Protein AF-A0A510IFR7-F1 (afdb_monomer_lite)

Secondary structure (DSSP, 8-state):
-HHHHHHHT--HHHHHHHHS--SHHHHHHHTTSPPHHHHHHHHHHHS-HHHHHHHHHHHHHTHHHHHHHHSS-HHHHHHHHH---HHHHHHHHHHHHHHHHHHHHHHHHHTT-HHHHHHHHHHHHHTGGGS--SSPPP-

Radius of gyration: 17.56 Å; chains: 1; bounding box: 44×35×41 Å

Organism: NCBI:txid190895

Structure (mmCIF, N/CA/C/O backbone):
data_AF-A0A510IFR7-F1
#
_entry.id   AF-A0A510IFR7-F1
#
loop_
_atom_site.group_PDB
_atom_site.id
_atom_site.type_symbol
_atom_site.label_atom_id
_atom_site.label_alt_id
_atom_site.label_comp_id
_atom_site.label_asym_id
_atom_site.label_entity_id
_atom_site.label_seq_id
_atom_site.pdbx_PDB_ins_code
_atom_site.Cartn_x
_atom_site.Cartn_y
_atom_site.Cartn_z
_atom_site.occupancy
_atom_site.B_iso_or_equiv
_atom_site.auth_seq_id
_atom_site.auth_comp_id
_atom_site.auth_asym_id
_atom_site.auth_atom_id
_atom_site.pdbx_PDB_model_num
ATOM 1 N N . MET A 1 1 ? -0.207 3.152 4.536 1.00 84.00 1 MET A N 1
ATOM 2 C CA . MET A 1 1 ? 0.410 2.757 5.827 1.00 84.00 1 MET A CA 1
ATOM 3 C C . MET A 1 1 ? -0.314 3.306 7.046 1.00 84.00 1 MET A C 1
ATOM 5 O O . MET A 1 1 ? -1.014 2.535 7.683 1.00 84.00 1 MET A O 1
ATOM 9 N N . ARG A 1 2 ? -0.206 4.604 7.373 1.00 90.56 2 ARG A N 1
ATOM 10 C CA . ARG A 1 2 ? -0.827 5.153 8.596 1.00 90.56 2 ARG A CA 1
ATOM 11 C C . ARG A 1 2 ? -2.347 4.944 8.653 1.00 90.56 2 ARG A C 1
ATOM 13 O O . ARG A 1 2 ? -2.843 4.567 9.700 1.00 90.56 2 ARG A O 1
ATOM 20 N N . GLY A 1 3 ? -3.056 5.092 7.530 1.00 92.38 3 GLY A N 1
ATOM 21 C CA . GLY A 1 3 ? -4.495 4.800 7.452 1.00 92.38 3 GLY A CA 1
ATOM 22 C C . GLY A 1 3 ? -4.854 3.347 7.794 1.00 92.38 3 GLY A C 1
ATOM 23 O O . GLY A 1 3 ? -5.744 3.121 8.602 1.00 92.38 3 GLY A O 1
ATOM 24 N N . MET A 1 4 ? -4.103 2.368 7.275 1.00 92.94 4 MET A N 1
ATOM 25 C CA . MET A 1 4 ? -4.287 0.954 7.643 1.00 92.94 4 MET A CA 1
ATOM 26 C C . MET A 1 4 ? -4.055 0.713 9.132 1.00 92.94 4 MET A C 1
ATOM 28 O O . MET A 1 4 ? -4.812 -0.009 9.770 1.00 92.94 4 MET A O 1
ATOM 32 N N . TRP A 1 5 ? -3.012 1.330 9.692 1.00 95.50 5 TRP A N 1
ATOM 33 C CA . TRP A 1 5 ? -2.734 1.246 11.122 1.00 95.50 5 TRP A CA 1
ATOM 34 C C . TRP A 1 5 ? -3.866 1.851 11.956 1.00 95.50 5 TRP A C 1
ATOM 36 O O . TRP A 1 5 ? -4.294 1.220 12.916 1.00 95.50 5 TRP A O 1
ATOM 46 N N . VAL A 1 6 ? -4.398 3.011 11.558 1.00 95.25 6 VAL A N 1
ATOM 47 C CA . VAL A 1 6 ? -5.577 3.619 12.194 1.00 95.25 6 VAL A CA 1
ATOM 48 C C . VAL A 1 6 ? -6.777 2.675 12.153 1.00 95.25 6 VAL A C 1
ATOM 50 O O . VAL A 1 6 ? -7.425 2.494 13.174 1.00 95.25 6 VAL A O 1
ATOM 53 N N . LEU A 1 7 ? -7.037 2.041 11.007 1.00 94.94 7 LEU A N 1
ATOM 54 C CA . LEU A 1 7 ? -8.189 1.160 10.828 1.00 94.94 7 LEU A CA 1
ATOM 55 C C . LEU A 1 7 ? -8.111 -0.122 11.674 1.00 94.94 7 LEU A C 1
ATOM 57 O O . LEU A 1 7 ? -9.114 -0.537 12.242 1.00 94.94 7 LEU A O 1
ATOM 61 N N . TYR A 1 8 ? -6.943 -0.767 11.731 1.00 95.06 8 TYR A N 1
ATOM 62 C CA . TYR A 1 8 ? -6.831 -2.122 12.285 1.00 95.06 8 TYR A CA 1
ATOM 63 C C . TYR A 1 8 ? -6.125 -2.217 13.637 1.00 95.06 8 TYR A C 1
ATOM 65 O O . TYR A 1 8 ? -6.264 -3.229 14.320 1.00 95.06 8 TYR A O 1
ATOM 73 N N . ALA A 1 9 ? -5.304 -1.235 14.016 1.00 96.19 9 ALA A N 1
ATOM 74 C CA . ALA A 1 9 ? -4.332 -1.440 15.089 1.00 96.19 9 ALA A CA 1
ATOM 75 C C . ALA A 1 9 ? -4.200 -0.304 16.108 1.00 96.19 9 ALA A C 1
ATOM 77 O O . ALA A 1 9 ? -3.845 -0.594 17.261 1.00 96.19 9 ALA A O 1
ATOM 78 N N . ALA A 1 10 ? -4.463 0.940 15.704 1.00 95.94 10 ALA A N 1
ATOM 79 C CA . ALA A 1 10 ? -4.338 2.116 16.552 1.00 95.94 10 ALA A CA 1
ATOM 80 C C . ALA A 1 10 ? -5.288 2.048 17.753 1.00 95.94 10 ALA A C 1
ATOM 82 O O . ALA A 1 10 ? -6.389 1.514 17.670 1.00 95.94 10 ALA A O 1
ATOM 83 N N . SER A 1 11 ? -4.845 2.596 18.884 1.00 94.38 11 SER A N 1
ATOM 84 C CA . SER A 1 11 ? -5.719 2.830 20.033 1.00 94.38 11 SER A CA 1
ATOM 85 C C . SER A 1 11 ? -6.492 4.135 19.868 1.00 94.38 11 SER A C 1
ATOM 87 O O . SER A 1 11 ? -6.018 5.054 19.198 1.00 94.38 11 SER A O 1
ATOM 89 N N . ASP A 1 12 ? -7.613 4.273 20.572 1.00 93.25 12 ASP A N 1
ATOM 90 C CA . ASP A 1 12 ? -8.400 5.514 20.583 1.00 93.25 12 ASP A CA 1
ATOM 91 C C . ASP A 1 12 ? -7.568 6.727 21.020 1.00 93.25 12 ASP A C 1
ATOM 93 O O . ASP A 1 12 ? -7.711 7.818 20.477 1.00 93.25 12 ASP A O 1
ATOM 97 N N . ILE A 1 13 ? -6.618 6.530 21.943 1.00 91.81 13 ILE A N 1
ATOM 98 C CA . ILE A 1 13 ? -5.661 7.566 22.370 1.00 91.81 13 ILE A CA 1
ATOM 99 C C . ILE A 1 13 ? -4.737 7.981 21.215 1.00 91.81 13 ILE A C 1
ATOM 101 O O . ILE A 1 13 ? -4.366 9.145 21.084 1.00 91.81 13 ILE A O 1
ATOM 105 N N . ALA A 1 14 ? -4.310 7.032 20.385 1.00 92.94 14 ALA A N 1
ATOM 106 C CA . ALA A 1 14 ? -3.504 7.326 19.207 1.00 92.94 14 ALA A CA 1
ATOM 107 C C . ALA A 1 14 ? -4.322 8.061 18.134 1.00 92.94 14 ALA A C 1
ATOM 109 O O . ALA A 1 14 ? -3.816 9.002 17.523 1.00 92.94 14 ALA A O 1
ATOM 110 N N . VAL A 1 15 ? -5.578 7.657 17.931 1.00 93.06 15 VAL A N 1
ATOM 111 C CA . VAL A 1 15 ? -6.498 8.312 16.995 1.00 93.06 15 VAL A CA 1
ATOM 112 C C . VAL A 1 15 ? -6.806 9.738 17.450 1.00 93.06 15 VAL A C 1
ATOM 114 O O . VAL A 1 15 ? -6.669 10.658 16.651 1.00 93.06 15 VAL A O 1
ATOM 117 N N . SER A 1 16 ? -7.100 9.957 18.736 1.00 91.19 16 SER A N 1
ATOM 118 C CA . SER A 1 16 ? -7.409 11.292 19.266 1.00 91.19 16 SER A CA 1
ATOM 119 C C . SER A 1 16 ? -6.252 12.280 19.107 1.00 91.19 16 SER A C 1
ATOM 121 O O . SER A 1 16 ? -6.471 13.457 18.835 1.00 91.19 16 SER A O 1
ATOM 123 N N . LYS A 1 17 ? -5.002 11.806 19.197 1.00 89.94 17 LYS A N 1
ATOM 124 C CA . L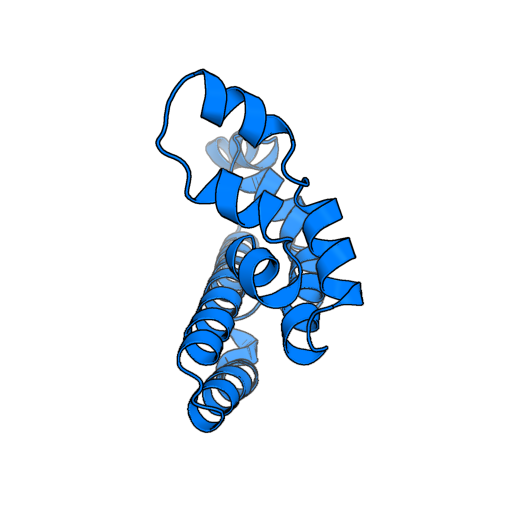YS A 1 17 ? -3.812 12.618 18.894 1.00 89.94 17 LYS A CA 1
ATOM 125 C C . LYS A 1 17 ? -3.728 13.023 17.422 1.00 89.94 17 LYS A C 1
ATOM 127 O O . LYS A 1 17 ? -3.231 14.106 17.136 1.00 89.94 17 LYS A O 1
ATOM 132 N N . LEU A 1 18 ? -4.171 12.164 16.502 1.00 89.19 18 LEU A N 1
ATOM 133 C CA . LEU A 1 18 ? -4.169 12.442 15.061 1.00 89.19 18 LEU A CA 1
ATOM 134 C C . LEU A 1 18 ? -5.295 13.390 14.637 1.00 89.19 18 LEU A C 1
ATOM 136 O O . LEU A 1 18 ? -5.145 14.077 13.631 1.00 89.19 18 LEU A O 1
ATOM 140 N N . THR A 1 19 ? -6.401 13.416 15.379 1.00 89.75 19 THR A N 1
ATOM 141 C CA . THR A 1 19 ? -7.571 14.260 15.091 1.00 89.75 19 THR A CA 1
ATOM 142 C C . THR A 1 19 ? -7.598 15.557 15.900 1.00 89.75 19 THR A C 1
ATOM 144 O O . THR A 1 19 ? -8.524 16.347 15.743 1.00 89.75 19 THR A O 1
ATOM 147 N N . ALA A 1 20 ? -6.629 15.774 16.793 1.00 89.38 20 ALA A N 1
ATOM 148 C CA . ALA A 1 20 ? -6.533 16.991 17.589 1.00 89.38 20 ALA A CA 1
ATOM 149 C C . ALA A 1 20 ? -6.204 18.213 16.716 1.00 89.38 20 ALA A C 1
ATOM 151 O O . ALA A 1 20 ? -5.461 18.109 15.739 1.00 89.38 20 ALA A O 1
ATOM 152 N N . GLU A 1 21 ? -6.697 19.387 17.115 1.00 90.44 21 GLU A N 1
ATOM 153 C CA . GLU A 1 21 ? -6.333 20.650 16.472 1.00 90.44 21 GLU A CA 1
ATOM 154 C C . GLU A 1 21 ? -4.820 20.884 16.508 1.00 90.44 21 GLU A C 1
ATOM 156 O O . GLU A 1 21 ? -4.138 20.565 17.490 1.00 90.44 21 GLU A O 1
ATOM 161 N N . LEU A 1 22 ? -4.284 21.453 15.428 1.00 88.44 22 LEU A N 1
ATOM 162 C CA . LEU A 1 22 ? -2.854 21.689 15.290 1.00 88.44 22 LEU A CA 1
ATOM 163 C C . LEU A 1 22 ? -2.424 22.885 16.151 1.00 88.44 22 LEU A C 1
ATOM 165 O O . LEU A 1 22 ? -2.733 24.032 15.846 1.00 88.44 22 LEU A O 1
ATOM 169 N N . ASN A 1 23 ? -1.673 22.611 17.214 1.00 88.69 23 ASN A N 1
ATOM 170 C CA . ASN A 1 23 ? -1.051 23.601 18.084 1.00 88.69 23 ASN A CA 1
ATOM 171 C C . ASN A 1 23 ? 0.260 23.040 18.662 1.00 88.69 23 ASN A C 1
ATOM 173 O O . ASN A 1 23 ? 0.569 21.855 18.516 1.00 88.69 23 ASN A O 1
ATOM 177 N N . THR A 1 24 ? 1.050 23.881 19.329 1.00 87.56 24 THR A N 1
ATOM 178 C CA . THR A 1 24 ? 2.369 23.494 19.859 1.00 87.56 24 THR A CA 1
ATOM 179 C C . THR A 1 24 ? 2.296 22.296 20.811 1.00 87.56 24 THR A C 1
ATOM 181 O O . THR A 1 24 ? 3.191 21.448 20.829 1.00 87.56 24 THR A O 1
ATOM 184 N N . GLU A 1 25 ? 1.231 22.197 21.608 1.00 84.88 25 GLU A N 1
ATOM 185 C CA . GLU A 1 25 ? 1.041 21.097 22.550 1.00 84.88 25 GLU A CA 1
ATOM 186 C C . GLU A 1 25 ? 0.667 19.795 21.827 1.00 84.88 25 GLU A C 1
ATOM 188 O O . GLU A 1 25 ? 1.251 18.743 22.098 1.00 84.88 25 GLU A O 1
ATOM 193 N N . SER A 1 26 ? -0.259 19.848 20.864 1.00 84.38 26 SER A N 1
ATOM 194 C CA . SER A 1 26 ? -0.667 18.678 20.083 1.00 84.38 26 SER A CA 1
ATOM 195 C C . SER A 1 26 ? 0.466 18.157 19.200 1.00 84.38 26 SER A C 1
ATOM 197 O O . SER A 1 26 ? 0.662 16.943 19.146 1.00 84.38 26 SER A O 1
ATOM 199 N N . GLN A 1 27 ? 1.300 19.036 18.631 1.00 80.50 27 GLN A N 1
ATOM 200 C CA . GLN A 1 27 ? 2.526 18.649 17.925 1.00 80.50 27 GLN A CA 1
ATOM 201 C C . GLN A 1 27 ? 3.502 17.895 18.838 1.00 80.50 27 GLN A C 1
ATOM 203 O O . GLN A 1 27 ? 3.992 16.827 18.471 1.00 80.50 27 GLN A O 1
ATOM 208 N N . ARG A 1 28 ? 3.745 18.393 20.060 1.00 81.50 28 ARG A N 1
ATOM 209 C CA . ARG A 1 28 ? 4.600 17.695 21.038 1.00 81.50 28 ARG A CA 1
ATOM 210 C C . ARG A 1 28 ? 4.035 16.327 21.414 1.00 81.50 28 ARG A C 1
ATOM 212 O O . ARG A 1 28 ? 4.787 15.362 21.500 1.00 81.50 28 ARG A O 1
ATOM 219 N N . ARG A 1 29 ? 2.716 16.215 21.604 1.00 76.38 29 ARG A N 1
ATOM 220 C CA . ARG A 1 29 ? 2.052 14.934 21.914 1.00 76.38 29 ARG A CA 1
ATOM 221 C C . ARG A 1 29 ? 2.064 13.956 20.735 1.00 76.38 29 ARG A C 1
ATOM 223 O O . ARG A 1 29 ? 2.102 12.744 20.968 1.00 76.38 29 ARG A O 1
ATOM 230 N N . ALA A 1 30 ? 2.052 14.456 19.498 1.00 73.94 30 ALA A N 1
ATOM 231 C CA . ALA A 1 30 ? 2.121 13.655 18.277 1.00 73.94 30 ALA A CA 1
ATOM 232 C C . ALA A 1 30 ? 3.494 12.992 18.063 1.00 73.94 30 ALA A C 1
ATOM 234 O O . ALA A 1 30 ? 3.552 11.935 17.435 1.00 73.94 30 ALA A O 1
ATOM 235 N N . ASN A 1 31 ? 4.574 13.526 18.652 1.00 74.50 31 ASN A N 1
ATOM 236 C CA . ASN A 1 31 ? 5.899 12.884 18.631 1.00 74.50 31 ASN A CA 1
ATOM 237 C C . ASN A 1 31 ? 5.921 11.500 19.306 1.00 74.50 31 ASN A C 1
ATOM 239 O O . ASN A 1 31 ? 6.839 10.724 19.072 1.00 74.50 31 ASN A O 1
ATOM 243 N N . ASN A 1 32 ? 4.897 11.171 20.100 1.00 80.00 32 ASN A N 1
ATOM 244 C CA . ASN A 1 32 ? 4.753 9.875 20.767 1.00 80.00 32 ASN A CA 1
ATOM 245 C C . ASN A 1 32 ? 3.940 8.855 19.947 1.00 80.00 32 ASN A C 1
ATOM 247 O O . ASN A 1 32 ? 3.473 7.859 20.500 1.00 80.00 32 ASN A O 1
ATOM 251 N N . LEU A 1 33 ? 3.665 9.126 18.668 1.00 87.19 33 LEU A N 1
ATOM 252 C CA . LEU A 1 33 ? 3.045 8.147 17.775 1.00 87.19 33 LEU A CA 1
ATOM 253 C C . LEU A 1 33 ? 4.084 7.115 17.310 1.00 87.19 33 LEU A C 1
ATOM 255 O O . LEU A 1 33 ? 5.248 7.472 17.119 1.00 87.19 33 LEU A O 1
ATOM 259 N N . PRO A 1 34 ? 3.676 5.852 17.090 1.00 90.19 34 PRO A N 1
ATOM 260 C CA . PRO A 1 34 ? 4.610 4.801 16.719 1.00 90.19 34 PRO A CA 1
ATOM 261 C C . PRO A 1 34 ? 5.296 5.112 15.391 1.00 90.19 34 PRO A C 1
ATOM 263 O O . PRO A 1 34 ? 4.687 5.635 14.451 1.00 90.19 34 PRO A O 1
ATOM 266 N N . MET A 1 35 ? 6.571 4.746 15.291 1.00 90.25 35 MET A N 1
ATOM 267 C CA . MET A 1 35 ? 7.284 4.790 14.018 1.00 90.25 35 MET A CA 1
ATOM 268 C C . MET A 1 35 ? 6.727 3.738 13.056 1.00 90.25 35 MET A C 1
ATOM 270 O O . MET A 1 35 ? 6.062 2.784 13.455 1.00 90.25 35 MET A O 1
ATOM 274 N N . LEU A 1 36 ? 7.031 3.873 11.765 1.00 86.38 36 LEU A N 1
ATOM 275 C CA . LEU A 1 36 ? 6.520 2.958 10.745 1.00 86.38 36 LEU A CA 1
ATOM 276 C C . LEU A 1 36 ? 6.818 1.478 11.045 1.00 86.38 36 LEU A C 1
ATOM 278 O O . LEU A 1 36 ? 5.949 0.632 10.853 1.00 86.38 36 LEU A O 1
ATOM 282 N N . SER A 1 37 ? 8.032 1.157 11.500 1.00 88.69 37 SER A N 1
ATOM 283 C CA . SER A 1 37 ? 8.421 -0.212 11.862 1.00 88.69 37 SER A CA 1
ATOM 284 C C . SER A 1 37 ? 7.518 -0.792 12.951 1.00 88.69 37 SER A C 1
ATOM 286 O O . SER A 1 37 ? 7.098 -1.946 12.861 1.00 88.69 37 SER A O 1
ATOM 288 N N . GLU A 1 38 ? 7.173 0.027 13.940 1.00 93.19 38 GLU A N 1
ATOM 289 C CA . GLU A 1 38 ? 6.266 -0.334 15.017 1.00 93.19 38 GLU A CA 1
ATOM 290 C C . GLU A 1 38 ? 4.817 -0.440 14.524 1.00 93.19 38 GLU A C 1
ATOM 292 O O . GLU A 1 38 ? 4.145 -1.419 14.838 1.00 93.19 38 GLU A O 1
ATOM 297 N N . MET A 1 39 ? 4.352 0.484 13.673 1.00 94.50 39 MET A N 1
ATOM 298 C CA . MET A 1 39 ? 3.031 0.386 13.035 1.00 94.50 39 MET A CA 1
ATOM 299 C C . MET A 1 39 ? 2.872 -0.935 12.267 1.00 94.50 39 MET A C 1
ATOM 301 O O . MET A 1 39 ? 1.832 -1.580 12.372 1.00 94.50 39 MET A O 1
ATOM 305 N N . ILE A 1 40 ? 3.904 -1.367 11.531 1.00 93.12 40 ILE A N 1
ATOM 306 C CA . ILE A 1 40 ? 3.905 -2.653 10.814 1.00 93.12 40 ILE A CA 1
ATOM 307 C C . ILE A 1 40 ? 3.834 -3.827 11.797 1.00 93.12 40 ILE A C 1
ATOM 309 O O . ILE A 1 40 ? 3.028 -4.728 11.594 1.00 93.12 40 ILE A O 1
ATOM 313 N N . SER A 1 41 ? 4.611 -3.798 12.883 1.00 94.88 41 SER A N 1
ATOM 314 C CA . SER A 1 41 ? 4.566 -4.835 13.928 1.00 94.88 41 SER A CA 1
ATOM 315 C C . SER A 1 41 ? 3.184 -4.943 14.584 1.00 94.88 41 SER A C 1
ATOM 317 O O . SER A 1 41 ? 2.681 -6.040 14.822 1.00 94.88 41 SER A O 1
ATOM 319 N N . GLN A 1 42 ? 2.529 -3.810 14.846 1.00 96.00 42 GLN A N 1
ATOM 320 C CA . GLN A 1 42 ? 1.171 -3.793 15.391 1.00 96.00 42 GLN A CA 1
ATOM 321 C C . GLN A 1 42 ? 0.142 -4.323 14.380 1.00 96.00 42 GLN A C 1
ATOM 323 O O . GLN A 1 42 ? -0.749 -5.079 14.763 1.00 96.00 42 GLN A O 1
ATOM 328 N N . LEU A 1 43 ? 0.287 -3.980 13.095 1.00 95.31 43 LEU A N 1
ATOM 329 C CA . LEU A 1 43 ? -0.566 -4.493 12.021 1.00 95.31 43 LEU A CA 1
ATOM 330 C C . LEU A 1 43 ? -0.433 -6.007 11.848 1.00 95.31 43 LEU A C 1
ATOM 332 O O . LEU A 1 43 ? -1.450 -6.678 11.758 1.00 95.31 43 LEU A O 1
ATOM 336 N N . GLN A 1 44 ? 0.780 -6.563 11.891 1.00 95.06 44 GLN A N 1
ATOM 337 C CA . GLN A 1 44 ? 0.995 -8.016 11.825 1.00 95.06 44 GLN A CA 1
ATOM 338 C C . GLN A 1 44 ? 0.240 -8.795 12.911 1.00 95.06 44 GLN A C 1
ATOM 340 O O . GLN A 1 44 ? -0.063 -9.966 12.721 1.00 95.06 44 GLN A O 1
ATOM 345 N N . LYS A 1 45 ? -0.064 -8.158 14.048 1.00 95.44 45 LYS A N 1
ATOM 346 C CA . LYS A 1 45 ? -0.771 -8.787 15.173 1.00 95.44 45 LYS A CA 1
ATOM 347 C C . LYS A 1 45 ? -2.291 -8.632 15.115 1.00 95.44 45 LYS A C 1
ATOM 349 O O . LYS A 1 45 ? -2.982 -9.371 15.807 1.00 95.44 45 LYS A O 1
ATOM 354 N N . LYS A 1 46 ? -2.806 -7.633 14.391 1.00 95.94 46 LYS A N 1
ATOM 355 C CA . LYS A 1 46 ? -4.216 -7.204 14.487 1.00 95.94 46 LYS A CA 1
ATOM 356 C C . LYS A 1 46 ? -4.948 -7.118 13.149 1.00 95.94 46 LYS A C 1
ATOM 358 O O . LYS A 1 46 ? -6.170 -7.216 13.128 1.00 95.94 46 LYS A O 1
ATOM 363 N N . ALA A 1 47 ? -4.235 -6.893 12.049 1.00 94.12 47 ALA A N 1
ATOM 364 C CA . ALA A 1 47 ? -4.837 -6.764 10.731 1.00 94.12 47 ALA A CA 1
ATOM 365 C C . ALA A 1 47 ? -5.082 -8.144 10.095 1.00 94.12 47 ALA A C 1
ATOM 367 O O . ALA A 1 47 ? -4.302 -9.071 10.324 1.00 94.12 47 ALA A O 1
ATOM 368 N N . PRO A 1 48 ? -6.120 -8.281 9.254 1.00 92.12 48 PRO A N 1
ATOM 369 C CA . PRO A 1 48 ? -6.308 -9.457 8.412 1.00 92.12 48 PRO A CA 1
ATOM 370 C C . PRO A 1 48 ? -5.085 -9.742 7.530 1.00 92.12 48 PRO A C 1
ATOM 372 O O . PRO A 1 48 ? -4.447 -8.812 7.028 1.00 92.12 48 PRO A O 1
ATOM 375 N N . GLN A 1 49 ? -4.795 -11.025 7.290 1.00 88.88 49 GLN A N 1
ATOM 376 C CA . GLN A 1 49 ? -3.596 -11.454 6.560 1.00 88.88 49 GLN A CA 1
ATOM 377 C C . GLN A 1 49 ? -3.502 -10.817 5.163 1.00 88.88 49 GLN A C 1
ATOM 379 O O . GLN A 1 49 ? -2.482 -10.244 4.789 1.00 88.88 49 GLN A O 1
ATOM 384 N N . ASN A 1 50 ? -4.620 -10.792 4.436 1.00 85.25 50 ASN A N 1
ATOM 385 C CA . ASN A 1 50 ? -4.711 -10.182 3.112 1.00 85.25 50 ASN A CA 1
ATOM 386 C C . ASN A 1 50 ? -4.420 -8.668 3.108 1.00 85.25 50 ASN A C 1
ATOM 388 O O . ASN A 1 50 ? -3.998 -8.135 2.083 1.00 85.25 50 ASN A O 1
ATOM 392 N N . ALA A 1 51 ? -4.633 -7.965 4.224 1.00 86.62 51 ALA A N 1
ATOM 393 C CA . ALA A 1 51 ? -4.330 -6.541 4.343 1.00 86.62 51 ALA A CA 1
ATOM 394 C C . ALA A 1 51 ? -2.846 -6.278 4.665 1.00 86.62 51 ALA A C 1
ATOM 396 O O . ALA A 1 51 ? -2.321 -5.230 4.285 1.00 86.62 51 ALA A O 1
ATOM 397 N N . ILE A 1 52 ? -2.169 -7.205 5.357 1.00 90.81 52 ILE A N 1
ATOM 398 C CA . ILE A 1 52 ? -0.770 -7.045 5.781 1.00 90.81 52 ILE A CA 1
ATOM 399 C C . ILE A 1 52 ? 0.237 -7.652 4.797 1.00 90.81 52 ILE A C 1
ATOM 401 O O . ILE A 1 52 ? 1.310 -7.076 4.633 1.00 90.81 52 ILE A O 1
ATOM 405 N N . ASP A 1 53 ? -0.098 -8.732 4.089 1.00 88.69 53 ASP A N 1
ATOM 406 C CA . ASP A 1 53 ? 0.819 -9.385 3.139 1.00 88.69 53 ASP A CA 1
ATOM 407 C C . ASP A 1 53 ? 1.378 -8.427 2.078 1.00 88.69 53 ASP A C 1
ATOM 409 O O . ASP A 1 53 ? 2.605 -8.340 1.957 1.00 88.69 53 ASP A O 1
ATOM 413 N N . PRO A 1 54 ? 0.551 -7.612 1.389 1.00 85.38 54 PRO A N 1
ATOM 414 C CA . PRO A 1 54 ? 1.060 -6.685 0.380 1.00 85.38 54 PRO A CA 1
ATOM 415 C C . PRO A 1 54 ? 2.012 -5.630 0.967 1.00 85.38 54 PRO A C 1
ATOM 417 O O . PRO A 1 54 ? 2.939 -5.165 0.307 1.00 85.38 54 PRO A O 1
ATOM 420 N N . ILE A 1 55 ? 1.804 -5.246 2.231 1.00 88.19 55 ILE A N 1
ATOM 421 C CA . ILE A 1 55 ? 2.662 -4.289 2.940 1.00 88.19 55 ILE A CA 1
ATOM 422 C C . ILE A 1 55 ? 4.018 -4.923 3.268 1.00 88.19 55 ILE A C 1
ATOM 424 O O . ILE A 1 55 ? 5.048 -4.253 3.162 1.00 88.19 55 ILE A O 1
ATOM 428 N N . LEU A 1 56 ? 4.029 -6.187 3.696 1.00 88.88 56 LEU A N 1
ATOM 429 C CA . LEU A 1 56 ? 5.260 -6.907 4.022 1.00 88.88 56 LEU A CA 1
ATOM 430 C C . LEU A 1 56 ? 6.091 -7.176 2.773 1.00 88.88 56 LEU A C 1
ATOM 432 O O . LEU A 1 56 ? 7.296 -6.934 2.792 1.00 88.88 56 LEU A O 1
ATOM 436 N N . GLU A 1 57 ? 5.445 -7.584 1.683 1.00 85.19 57 GLU A N 1
ATOM 437 C CA . GLU A 1 57 ? 6.100 -7.761 0.389 1.00 85.19 57 GLU A CA 1
ATOM 438 C C . GLU A 1 57 ? 6.719 -6.446 -0.104 1.00 85.19 57 GLU A C 1
ATOM 440 O O . GLU A 1 57 ? 7.904 -6.392 -0.442 1.00 85.19 57 GLU A O 1
ATOM 445 N N . PHE A 1 58 ? 5.962 -5.347 -0.044 1.00 83.56 58 PHE A N 1
ATOM 446 C CA . PHE A 1 58 ? 6.470 -4.027 -0.409 1.00 83.56 58 PHE A CA 1
ATOM 447 C C . PHE A 1 58 ? 7.666 -3.594 0.455 1.00 83.56 58 PHE A C 1
ATOM 449 O O . PHE A 1 58 ? 8.645 -3.028 -0.045 1.00 83.56 58 PHE A O 1
ATOM 456 N N . LYS A 1 59 ? 7.601 -3.859 1.767 1.00 84.31 59 LYS A N 1
ATOM 457 C CA . LYS A 1 59 ? 8.688 -3.548 2.700 1.00 84.31 59 LYS A CA 1
ATOM 458 C C . LYS A 1 59 ? 9.971 -4.292 2.328 1.00 84.31 59 LYS A C 1
ATOM 460 O O . LYS A 1 59 ? 11.042 -3.689 2.376 1.00 84.31 59 LYS A O 1
ATOM 465 N N . GLU A 1 60 ? 9.855 -5.569 1.982 1.00 84.31 60 GLU A N 1
ATOM 466 C CA . GLU A 1 60 ? 10.994 -6.427 1.660 1.00 84.31 60 GLU A CA 1
ATOM 467 C C . GLU A 1 60 ? 11.693 -5.980 0.371 1.00 84.31 60 GLU A C 1
ATOM 469 O O . GLU A 1 60 ? 12.909 -5.791 0.355 1.00 84.31 60 GLU A O 1
ATOM 474 N N . TYR A 1 61 ? 10.927 -5.737 -0.696 1.00 79.88 61 TYR A N 1
ATOM 475 C CA . TYR A 1 61 ? 11.507 -5.567 -2.031 1.00 79.88 61 TYR A CA 1
ATOM 476 C C . TYR A 1 61 ? 11.702 -4.115 -2.474 1.00 79.88 61 TYR A C 1
ATOM 478 O O . TYR A 1 61 ? 12.594 -3.831 -3.275 1.00 79.88 61 TYR A O 1
ATOM 486 N N . SER A 1 62 ? 10.905 -3.171 -1.968 1.00 74.88 62 SER A N 1
ATOM 487 C CA . SER A 1 62 ? 10.860 -1.809 -2.523 1.00 74.88 62 SER A CA 1
ATOM 488 C C . SER A 1 62 ? 11.278 -0.713 -1.543 1.00 74.88 62 SER A C 1
ATOM 490 O O . SER A 1 62 ? 11.682 0.366 -1.974 1.00 74.88 62 SER A O 1
ATOM 492 N N . TRP A 1 63 ? 11.247 -0.964 -0.232 1.00 75.50 63 TRP A N 1
ATOM 493 C CA . TRP A 1 63 ? 11.409 0.094 0.774 1.00 75.50 63 TRP A CA 1
ATOM 494 C C . TRP A 1 63 ? 12.793 0.750 0.799 1.00 75.50 63 TRP A C 1
ATOM 496 O O . TRP A 1 63 ? 12.913 1.980 0.738 1.00 75.50 63 TRP A O 1
ATOM 506 N N . LYS A 1 64 ? 13.847 -0.067 0.931 1.00 72.25 64 LYS A N 1
ATOM 507 C CA . LYS A 1 64 ? 15.223 0.437 1.049 1.00 72.25 64 LYS A CA 1
ATOM 508 C C . LYS A 1 64 ? 15.633 1.232 -0.192 1.00 72.25 64 LYS A C 1
ATOM 510 O O . LYS A 1 64 ? 16.064 2.371 -0.014 1.00 72.25 64 LYS A O 1
ATOM 515 N N . PRO A 1 65 ? 15.462 0.716 -1.424 1.00 70.06 65 PRO A N 1
ATOM 516 C CA . PRO A 1 65 ? 15.952 1.449 -2.578 1.00 70.06 65 PRO A CA 1
ATOM 517 C C . PRO A 1 65 ? 15.100 2.696 -2.874 1.00 70.06 65 PRO A C 1
ATOM 519 O O . PRO A 1 65 ? 15.670 3.728 -3.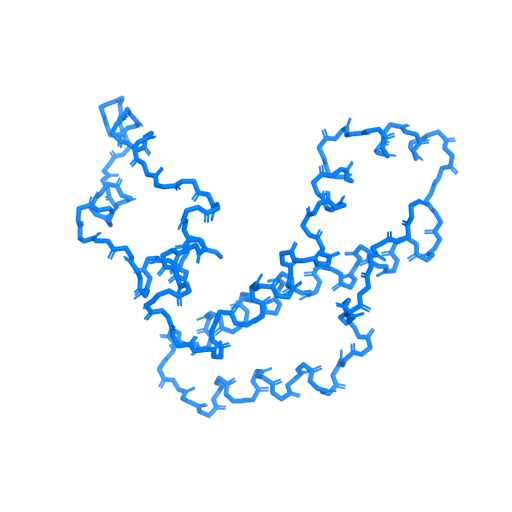210 1.00 70.06 65 PRO A O 1
ATOM 522 N N . LEU A 1 66 ? 13.778 2.692 -2.620 1.00 70.69 66 LEU A N 1
ATOM 523 C CA . LEU A 1 66 ? 12.943 3.900 -2.772 1.00 70.69 66 LEU A CA 1
ATOM 524 C C . LEU A 1 66 ? 13.442 5.057 -1.900 1.00 70.69 66 LEU A C 1
ATOM 526 O O . LEU A 1 66 ? 13.539 6.193 -2.363 1.00 70.69 66 LEU A O 1
ATOM 530 N N . SER A 1 67 ? 13.819 4.758 -0.656 1.00 68.12 67 SER A N 1
ATOM 531 C CA . SER A 1 67 ? 14.369 5.763 0.258 1.00 68.12 67 SER A CA 1
ATOM 532 C C . SER A 1 67 ? 15.700 6.335 -0.261 1.00 68.12 67 SER A C 1
ATOM 534 O O . SER A 1 67 ? 15.973 7.522 -0.087 1.00 68.12 67 SER A O 1
ATOM 536 N N . SER A 1 68 ? 16.511 5.520 -0.945 1.00 65.75 68 SER A N 1
ATOM 537 C CA . SER A 1 68 ? 17.789 5.926 -1.546 1.00 65.75 68 SER A CA 1
ATOM 538 C C . SER A 1 68 ? 17.653 6.704 -2.863 1.00 65.75 68 SER A C 1
ATOM 540 O O . SER A 1 68 ? 18.546 7.493 -3.181 1.00 65.75 68 SER A O 1
ATOM 542 N N . TYR A 1 69 ? 16.565 6.512 -3.616 1.00 66.75 69 TYR A N 1
ATOM 543 C CA . TYR A 1 69 ? 16.326 7.201 -4.892 1.00 66.75 69 TYR A CA 1
ATOM 544 C C . TYR A 1 69 ? 15.667 8.579 -4.739 1.00 66.75 69 TYR A C 1
ATOM 546 O O . TYR A 1 69 ? 15.897 9.446 -5.576 1.00 66.75 69 TYR A O 1
ATOM 554 N N . VAL A 1 70 ? 14.873 8.804 -3.684 1.00 60.75 70 VAL A N 1
ATOM 555 C CA . VAL A 1 70 ? 14.019 10.005 -3.566 1.00 60.75 70 VAL A CA 1
ATOM 556 C C . VAL A 1 70 ? 14.644 11.122 -2.714 1.00 60.75 70 VAL A C 1
ATOM 558 O O . VAL A 1 70 ? 14.419 12.297 -2.987 1.00 60.75 70 VAL A O 1
ATOM 561 N N . HIS A 1 71 ? 15.467 10.802 -1.709 1.00 60.53 71 HIS A N 1
ATOM 562 C CA . HIS A 1 71 ? 15.923 11.782 -0.704 1.00 60.53 71 HIS A CA 1
ATOM 563 C C . HIS A 1 71 ? 17.333 12.359 -0.921 1.00 60.53 71 HIS A C 1
ATOM 565 O O . HIS A 1 71 ? 18.058 12.596 0.039 1.00 60.53 71 HIS A O 1
ATOM 571 N N . GLY A 1 72 ? 17.756 12.589 -2.169 1.00 56.34 72 GLY A N 1
ATOM 572 C CA . GLY A 1 72 ? 19.111 13.109 -2.427 1.00 56.34 72 GLY A CA 1
ATOM 573 C C . GLY A 1 72 ? 20.217 12.136 -1.994 1.00 56.34 72 GLY A C 1
ATOM 574 O O . GLY A 1 72 ? 21.342 12.545 -1.718 1.00 56.34 72 GLY A O 1
ATOM 575 N N . GLY A 1 73 ? 19.890 10.843 -1.903 1.00 65.62 73 GLY A N 1
ATOM 576 C CA . GLY A 1 73 ? 20.845 9.792 -1.576 1.00 65.62 73 GLY A CA 1
ATOM 577 C C . GLY A 1 73 ? 21.904 9.613 -2.666 1.00 65.62 73 GLY A C 1
ATOM 578 O O . GLY A 1 73 ? 21.825 10.197 -3.748 1.00 65.62 73 GLY A O 1
ATOM 579 N N . LEU A 1 74 ? 22.885 8.747 -2.400 1.00 69.56 74 LEU A N 1
ATOM 580 C CA . LEU A 1 74 ? 24.016 8.484 -3.300 1.00 69.56 74 LEU A CA 1
ATOM 581 C C . LEU A 1 74 ? 23.582 8.211 -4.752 1.00 69.56 74 LEU A C 1
ATOM 583 O O . LEU A 1 74 ? 24.231 8.674 -5.687 1.00 69.56 74 LEU A O 1
ATOM 587 N N . HIS A 1 75 ? 22.463 7.505 -4.943 1.00 70.00 75 HIS A N 1
ATOM 588 C CA . HIS A 1 75 ? 21.906 7.245 -6.268 1.00 70.00 75 HIS A CA 1
ATOM 589 C C . HIS A 1 75 ? 21.356 8.512 -6.927 1.00 70.00 75 HIS A C 1
ATOM 591 O O . HIS A 1 75 ? 21.693 8.764 -8.076 1.00 70.00 75 HIS A O 1
ATOM 597 N N . ALA A 1 76 ? 20.576 9.337 -6.226 1.00 70.56 76 ALA A N 1
ATOM 598 C CA . ALA A 1 76 ? 20.055 10.585 -6.788 1.00 70.56 76 ALA A CA 1
ATOM 599 C C . ALA A 1 76 ? 21.190 11.519 -7.258 1.00 70.56 76 ALA A C 1
ATOM 601 O O . ALA A 1 76 ? 21.134 12.057 -8.363 1.00 70.56 76 ALA A O 1
ATOM 602 N N . VAL A 1 77 ? 22.265 11.635 -6.467 1.00 73.50 77 VAL A N 1
ATOM 603 C CA . VAL A 1 77 ? 23.442 12.456 -6.811 1.00 73.50 77 VAL A CA 1
ATOM 604 C C . VAL A 1 77 ? 24.224 11.868 -7.990 1.00 73.50 77 VAL A C 1
ATOM 606 O O . VAL A 1 77 ? 24.544 12.577 -8.941 1.00 73.50 77 VAL A O 1
ATOM 609 N N . ASN A 1 78 ? 24.509 10.563 -7.974 1.00 76.81 78 ASN A N 1
ATOM 610 C CA . ASN A 1 78 ? 25.250 9.892 -9.048 1.00 76.81 78 ASN A CA 1
ATOM 611 C C . ASN A 1 78 ? 24.481 9.930 -10.384 1.00 76.81 78 ASN A C 1
ATOM 613 O O . ASN A 1 78 ? 25.054 10.216 -11.438 1.00 76.81 78 ASN A O 1
ATOM 617 N N . ARG A 1 79 ? 23.164 9.704 -10.343 1.00 76.69 79 ARG A N 1
ATOM 618 C CA . ARG A 1 79 ? 22.307 9.663 -11.536 1.00 76.69 79 ARG A CA 1
ATOM 619 C C . ARG A 1 79 ? 22.085 11.038 -12.157 1.00 76.69 79 ARG A C 1
ATOM 621 O O . ARG A 1 79 ? 21.932 11.107 -13.372 1.00 76.69 79 ARG A O 1
ATOM 628 N N . HIS A 1 80 ? 22.165 12.122 -11.382 1.00 76.19 80 HIS A N 1
ATOM 629 C CA . HIS A 1 80 ? 22.132 13.478 -11.939 1.00 76.19 80 HIS A CA 1
ATOM 630 C C . HIS A 1 80 ? 23.234 13.702 -12.991 1.00 76.19 80 HIS A C 1
ATOM 632 O O . HIS A 1 80 ? 22.992 14.341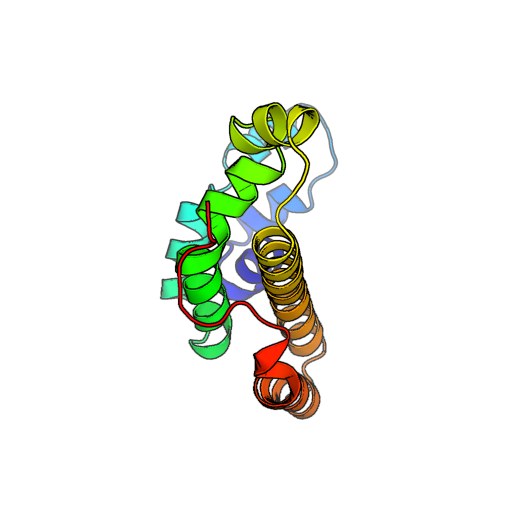 -14.008 1.00 76.19 80 HIS A O 1
ATOM 638 N N . SER A 1 81 ? 24.420 13.116 -12.785 1.00 74.88 81 SER A N 1
ATOM 639 C CA . SER A 1 81 ? 25.552 13.227 -13.714 1.00 74.88 81 SER A CA 1
ATOM 640 C C . SER A 1 81 ? 25.546 12.180 -14.836 1.00 74.88 81 SER A C 1
ATOM 642 O O . SER A 1 81 ? 26.065 12.461 -15.915 1.00 74.88 81 SER A O 1
ATOM 644 N N . LYS A 1 82 ? 25.015 10.973 -14.594 1.00 81.00 82 LYS A N 1
ATOM 645 C CA . LYS A 1 82 ? 25.174 9.813 -15.499 1.00 81.00 82 LYS A CA 1
ATOM 646 C C . LYS A 1 82 ? 23.894 9.372 -16.212 1.00 81.00 82 LYS A C 1
ATOM 648 O O . LYS A 1 82 ? 23.932 8.425 -16.993 1.00 81.00 82 LYS A O 1
ATOM 653 N N . GLY A 1 83 ? 22.768 10.024 -15.930 1.00 80.38 83 GLY A N 1
ATOM 654 C CA . GLY A 1 83 ? 21.452 9.587 -16.383 1.00 80.38 83 GLY A CA 1
ATOM 655 C C . GLY A 1 83 ? 20.955 8.332 -15.656 1.00 80.38 83 GLY A C 1
ATOM 656 O O . GLY A 1 83 ? 21.622 7.770 -14.778 1.00 80.38 83 GLY A O 1
ATOM 657 N N . TYR A 1 84 ? 19.750 7.894 -16.022 1.00 81.56 84 TYR A N 1
ATOM 658 C CA . TYR A 1 84 ? 19.064 6.763 -15.397 1.00 81.56 84 TYR A CA 1
ATOM 659 C C . TYR A 1 84 ? 18.989 5.570 -16.359 1.00 81.56 84 TYR A C 1
ATOM 661 O O . TYR A 1 84 ? 18.452 5.721 -17.457 1.00 81.56 84 TYR A O 1
ATOM 669 N N . PRO A 1 85 ? 19.485 4.379 -15.974 1.00 85.81 85 PRO A N 1
ATOM 670 C CA . PRO A 1 85 ? 19.282 3.167 -16.758 1.00 85.81 85 PRO A CA 1
ATOM 671 C C . PRO A 1 85 ? 17.788 2.867 -16.920 1.00 85.81 85 PRO A C 1
ATOM 673 O O . PRO A 1 85 ? 17.037 2.942 -15.947 1.00 85.81 85 PRO A O 1
ATOM 676 N N . VAL A 1 86 ? 17.360 2.468 -18.121 1.00 87.25 86 VAL A N 1
ATOM 677 C CA . VAL A 1 86 ? 15.943 2.170 -18.415 1.00 87.25 86 VAL A CA 1
ATOM 678 C C . VAL A 1 86 ? 15.378 1.113 -17.462 1.00 87.25 86 VAL A C 1
ATOM 680 O O . VAL A 1 86 ? 14.307 1.314 -16.899 1.00 87.25 86 VAL A O 1
ATOM 683 N N . ALA A 1 87 ? 16.135 0.045 -17.192 1.00 85.00 87 ALA A N 1
ATOM 684 C CA . ALA A 1 87 ? 15.725 -1.010 -16.263 1.00 85.00 87 ALA A CA 1
ATOM 685 C C . ALA A 1 87 ? 15.475 -0.493 -14.832 1.00 85.00 87 ALA A C 1
ATOM 687 O O . ALA A 1 87 ? 14.563 -0.955 -14.153 1.00 85.00 87 ALA A O 1
ATOM 688 N N . MET A 1 88 ? 16.251 0.499 -14.380 1.00 81.19 88 MET A N 1
ATOM 689 C CA . MET A 1 88 ? 16.040 1.133 -13.076 1.00 81.19 88 MET A CA 1
ATOM 690 C C . MET A 1 88 ? 14.761 1.976 -13.077 1.00 81.19 88 MET A C 1
ATOM 692 O O . MET A 1 88 ? 13.980 1.894 -12.133 1.00 81.19 88 MET A O 1
ATOM 696 N N . LEU A 1 89 ? 14.529 2.771 -14.127 1.00 84.94 89 LEU A N 1
ATOM 697 C CA . LEU A 1 89 ? 13.304 3.568 -14.254 1.00 84.94 89 LEU A CA 1
ATOM 698 C C . LEU A 1 89 ? 12.059 2.679 -14.259 1.00 84.94 89 LEU A C 1
ATOM 700 O O . LEU A 1 89 ? 11.092 2.973 -13.560 1.00 84.94 89 LEU A O 1
ATOM 704 N N . GLU A 1 90 ? 12.106 1.571 -14.997 1.00 88.12 90 GLU A N 1
ATOM 705 C CA . GLU A 1 90 ? 11.031 0.584 -15.037 1.00 88.12 90 GLU A CA 1
ATOM 706 C C . GLU A 1 90 ? 10.729 0.026 -13.639 1.00 88.12 90 GLU A C 1
ATOM 708 O O . GLU A 1 90 ? 9.576 0.018 -13.213 1.00 88.12 90 GLU A O 1
ATOM 713 N N . GLN A 1 91 ? 11.750 -0.372 -12.880 1.00 84.88 91 GLN A N 1
ATOM 714 C CA . GLN A 1 91 ? 11.561 -0.888 -11.521 1.00 84.88 91 GLN A CA 1
ATOM 715 C C . GLN A 1 91 ? 11.031 0.166 -10.545 1.00 84.88 91 GLN A C 1
ATOM 717 O O . GLN A 1 91 ? 10.183 -0.147 -9.711 1.00 84.88 91 GLN A O 1
ATOM 722 N N . VAL A 1 92 ? 11.476 1.422 -10.655 1.00 84.62 92 VAL A N 1
ATOM 723 C CA . VAL A 1 92 ? 10.946 2.526 -9.838 1.00 84.62 92 VAL A CA 1
ATOM 724 C C . VAL A 1 92 ? 9.466 2.763 -10.147 1.00 84.62 92 VAL A C 1
ATOM 726 O O . VAL A 1 92 ? 8.670 2.928 -9.220 1.00 84.62 92 VAL A O 1
ATOM 729 N N . LEU A 1 93 ? 9.071 2.722 -11.424 1.00 88.94 93 LEU A N 1
ATOM 730 C CA . LEU A 1 93 ? 7.667 2.821 -11.831 1.00 88.94 93 LEU A CA 1
ATOM 731 C C . LEU A 1 93 ? 6.842 1.649 -11.286 1.00 88.94 93 LEU A C 1
ATOM 733 O O . LEU A 1 93 ? 5.791 1.862 -10.685 1.00 88.94 93 LEU A O 1
ATOM 737 N N . LYS A 1 94 ? 7.348 0.419 -11.402 1.00 90.19 94 LYS A N 1
ATOM 738 C CA . LYS A 1 94 ? 6.702 -0.785 -10.859 1.00 90.19 94 LYS A CA 1
ATOM 739 C C . LYS A 1 94 ? 6.570 -0.756 -9.332 1.00 90.19 94 LYS A C 1
ATOM 741 O O . LYS A 1 94 ? 5.539 -1.152 -8.787 1.00 90.19 94 LYS A O 1
ATOM 746 N N . ALA A 1 95 ? 7.572 -0.236 -8.625 1.00 86.06 95 ALA A N 1
ATOM 747 C CA . ALA A 1 95 ? 7.505 -0.018 -7.182 1.00 86.06 95 ALA A CA 1
ATOM 748 C C . ALA A 1 95 ? 6.476 1.071 -6.820 1.00 86.06 95 ALA A C 1
ATOM 750 O O . ALA A 1 95 ? 5.716 0.911 -5.865 1.00 86.06 95 ALA A O 1
ATOM 751 N N . SER A 1 96 ? 6.396 2.152 -7.602 1.00 88.44 96 SER A N 1
ATOM 752 C CA . SER A 1 96 ? 5.372 3.194 -7.441 1.00 88.44 96 SER A CA 1
ATOM 753 C C . SER A 1 96 ? 3.956 2.636 -7.625 1.00 88.44 96 SER A C 1
ATOM 755 O O . SER A 1 96 ? 3.076 2.902 -6.802 1.00 88.44 96 SER A O 1
ATOM 757 N N . ASN A 1 97 ? 3.755 1.769 -8.622 1.00 91.25 97 ASN A N 1
ATOM 758 C CA . ASN A 1 97 ? 2.501 1.042 -8.808 1.00 91.25 97 ASN A CA 1
ATOM 759 C C . ASN A 1 97 ? 2.149 0.193 -7.583 1.00 91.25 97 ASN A C 1
ATOM 761 O O . ASN A 1 97 ? 0.994 0.192 -7.171 1.00 91.25 97 ASN A O 1
ATOM 765 N N . GLY A 1 98 ? 3.131 -0.449 -6.939 1.00 87.88 98 GLY A N 1
ATOM 766 C CA . GLY A 1 98 ? 2.932 -1.155 -5.669 1.00 87.88 98 GLY A CA 1
ATOM 767 C C . GLY A 1 98 ? 2.349 -0.261 -4.568 1.00 87.88 98 GLY A C 1
ATOM 768 O O . GLY A 1 98 ? 1.374 -0.639 -3.920 1.00 87.88 98 GLY A O 1
ATOM 769 N N . VAL A 1 99 ? 2.867 0.964 -4.401 1.00 87.81 99 VAL A N 1
ATOM 770 C CA . VAL A 1 99 ? 2.310 1.941 -3.442 1.00 87.81 99 VAL A CA 1
ATOM 771 C C . VAL A 1 99 ? 0.865 2.297 -3.795 1.00 87.81 99 VAL A C 1
ATOM 773 O O . VAL A 1 99 ? 0.001 2.288 -2.917 1.00 87.81 99 VAL A O 1
ATOM 776 N N . ASN A 1 100 ? 0.586 2.573 -5.071 1.00 91.38 100 ASN A N 1
ATOM 777 C CA . ASN A 1 100 ? -0.765 2.891 -5.541 1.00 91.38 100 ASN A CA 1
ATOM 778 C C . ASN A 1 100 ? -1.729 1.709 -5.365 1.00 91.38 100 ASN A C 1
ATOM 780 O O . ASN A 1 100 ? -2.878 1.906 -4.976 1.00 91.38 100 ASN A O 1
ATOM 784 N N . GLY A 1 101 ? -1.252 0.480 -5.558 1.00 90.81 101 GLY A N 1
ATOM 785 C CA . GLY A 1 101 ? -2.000 -0.740 -5.276 1.00 90.81 101 GLY A CA 1
ATOM 786 C C . GLY A 1 101 ? -2.408 -0.832 -3.805 1.00 90.81 101 GLY A C 1
ATOM 787 O O . GLY A 1 101 ? -3.578 -1.068 -3.506 1.00 90.81 101 GLY A O 1
ATOM 788 N N . LEU A 1 102 ? -1.493 -0.552 -2.870 1.00 89.88 102 LEU A N 1
ATOM 789 C CA . LEU A 1 102 ? -1.820 -0.504 -1.437 1.00 89.88 102 LEU A CA 1
ATOM 790 C C . LEU A 1 102 ? -2.888 0.553 -1.115 1.00 89.88 102 LEU A C 1
ATOM 792 O O . LEU A 1 102 ? -3.731 0.332 -0.242 1.00 89.88 102 LEU A O 1
ATOM 796 N N . VAL A 1 103 ? -2.869 1.694 -1.813 1.00 92.44 103 VAL A N 1
ATOM 797 C CA . VAL A 1 103 ? -3.905 2.732 -1.687 1.00 92.44 103 VAL A CA 1
ATOM 798 C C . VAL A 1 103 ? -5.245 2.234 -2.228 1.00 92.44 103 VAL A C 1
ATOM 800 O O . VAL A 1 103 ? -6.257 2.417 -1.557 1.00 92.44 103 VAL A O 1
ATOM 803 N N . ALA A 1 104 ? -5.264 1.562 -3.380 1.00 93.19 104 ALA A N 1
ATOM 804 C CA . ALA A 1 104 ? -6.480 0.992 -3.958 1.00 93.19 104 ALA A CA 1
ATOM 805 C C . ALA A 1 104 ? -7.106 -0.075 -3.045 1.00 93.19 104 ALA A C 1
ATOM 807 O O . ALA A 1 104 ? -8.314 -0.048 -2.800 1.00 93.19 104 ALA A O 1
ATOM 808 N N . VAL A 1 105 ? -6.286 -0.964 -2.470 1.00 91.81 105 VAL A N 1
ATOM 809 C CA . VAL A 1 105 ? -6.731 -1.953 -1.476 1.00 91.81 105 VAL A CA 1
ATOM 810 C C . VAL A 1 105 ? -7.355 -1.244 -0.279 1.00 91.81 105 VAL A C 1
ATOM 812 O O . VAL A 1 105 ? -8.493 -1.549 0.077 1.00 91.81 105 VAL A O 1
ATOM 815 N N . PHE A 1 106 ? -6.669 -0.249 0.294 1.00 94.00 106 PHE A N 1
ATOM 816 C CA . PHE A 1 106 ? -7.203 0.510 1.425 1.00 94.00 106 PHE A CA 1
ATOM 817 C C . PHE A 1 106 ? -8.521 1.209 1.097 1.00 94.00 106 PHE A C 1
ATOM 819 O O . PHE A 1 106 ? -9.488 1.063 1.840 1.00 94.00 106 PHE A O 1
ATOM 826 N N . GLY A 1 107 ? -8.574 1.921 -0.028 1.00 94.62 107 GLY A N 1
ATOM 827 C CA . GLY A 1 107 ? -9.774 2.612 -0.482 1.00 94.62 107 GLY A CA 1
ATOM 828 C C . GLY A 1 107 ? -10.948 1.653 -0.640 1.00 94.62 107 GLY A C 1
ATOM 829 O O . GLY A 1 107 ? -12.028 1.930 -0.130 1.00 94.62 107 GLY A O 1
ATOM 830 N N . SER A 1 108 ? -10.725 0.488 -1.258 1.00 95.25 108 SER A N 1
ATOM 831 C CA . SER A 1 108 ? -11.768 -0.530 -1.419 1.00 95.25 108 SER A CA 1
ATOM 832 C C . SER A 1 108 ? -12.283 -1.062 -0.078 1.00 95.25 108 SER A C 1
ATOM 834 O O . SER A 1 108 ? -13.492 -1.168 0.102 1.00 95.25 108 SER A O 1
ATOM 836 N N . ILE A 1 109 ? -11.391 -1.319 0.886 1.00 93.56 109 ILE A N 1
ATOM 837 C CA . ILE A 1 109 ? -11.751 -1.790 2.231 1.00 93.56 109 ILE A CA 1
ATOM 838 C C . ILE A 1 109 ? -12.647 -0.768 2.933 1.00 93.56 109 ILE A C 1
ATOM 840 O O . ILE A 1 109 ? -13.662 -1.143 3.517 1.00 93.56 109 ILE A O 1
ATOM 844 N N . LEU A 1 110 ? -12.315 0.524 2.832 1.00 95.25 110 LEU A N 1
ATOM 845 C CA . LEU A 1 110 ? -13.102 1.599 3.442 1.00 95.25 110 LEU A CA 1
ATOM 846 C C . LEU A 1 110 ? -14.517 1.726 2.859 1.00 95.25 110 LEU A C 1
ATOM 848 O O . LEU A 1 110 ? -15.391 2.272 3.525 1.00 95.25 110 LEU A O 1
ATOM 852 N N . THR A 1 111 ? -14.772 1.208 1.653 1.00 95.69 111 THR A N 1
ATOM 853 C CA . THR A 1 111 ? -16.133 1.185 1.090 1.00 95.69 111 THR A CA 1
ATOM 854 C C . THR A 1 111 ? -17.045 0.143 1.741 1.00 95.69 111 THR A C 1
ATOM 856 O O . THR A 1 111 ? -18.257 0.199 1.549 1.00 95.69 111 THR A O 1
ATOM 859 N N . GLY A 1 112 ? -16.482 -0.853 2.438 1.00 93.62 112 GLY A N 1
ATOM 860 C CA . GLY A 1 112 ? -17.220 -2.012 2.948 1.00 93.62 112 GLY A CA 1
ATOM 861 C C . GLY A 1 112 ? -17.711 -2.996 1.872 1.00 93.62 112 GLY A C 1
ATOM 862 O O . GLY A 1 112 ? -18.311 -4.014 2.210 1.00 93.62 112 GLY A O 1
ATOM 863 N N . GLN A 1 113 ? -17.454 -2.742 0.582 1.00 95.81 113 GLN A N 1
ATOM 864 C CA . GLN A 1 113 ? -17.898 -3.598 -0.521 1.00 95.81 113 GLN A CA 1
ATOM 865 C C . GLN A 1 113 ? -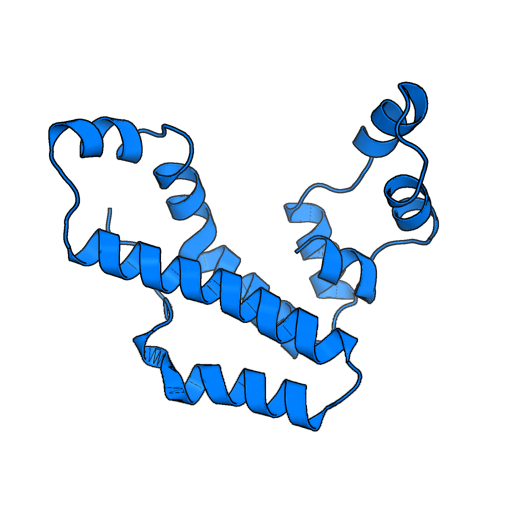16.869 -4.692 -0.821 1.00 95.81 113 GLN A C 1
ATOM 867 O O . GLN A 1 113 ? -15.886 -4.487 -1.534 1.00 95.81 113 GLN A O 1
ATOM 872 N N . THR A 1 114 ? -17.120 -5.899 -0.317 1.00 92.06 114 THR A N 1
ATOM 873 C CA . THR A 1 114 ? -16.207 -7.046 -0.470 1.00 92.06 114 THR A CA 1
ATOM 874 C C . THR A 1 114 ? -15.974 -7.450 -1.928 1.00 92.06 114 THR A C 1
ATOM 876 O O . THR A 1 114 ? -14.887 -7.918 -2.272 1.00 92.06 114 THR A O 1
ATOM 879 N N . THR A 1 115 ? -16.960 -7.238 -2.805 1.00 96.12 115 THR A N 1
ATOM 880 C CA . THR A 1 115 ? -16.840 -7.458 -4.253 1.00 96.12 115 THR A CA 1
ATOM 881 C C . THR A 1 115 ? -15.795 -6.536 -4.871 1.00 96.12 115 THR A C 1
ATOM 883 O O . THR A 1 115 ? -14.907 -7.026 -5.563 1.00 96.12 115 THR A O 1
ATOM 886 N N . LEU A 1 116 ? -15.836 -5.241 -4.540 1.00 95.81 116 LEU A N 1
ATOM 887 C CA . LEU A 1 116 ? -14.868 -4.249 -5.004 1.00 95.81 116 LEU A CA 1
ATOM 888 C C . LEU A 1 116 ? -13.458 -4.577 -4.507 1.00 95.81 116 LEU A C 1
ATOM 890 O O . LEU A 1 116 ? -12.518 -4.581 -5.295 1.00 95.81 116 LEU A O 1
ATOM 894 N N . THR A 1 117 ? -13.303 -4.907 -3.221 1.00 93.69 117 THR A N 1
ATOM 895 C CA . THR A 1 117 ? -12.000 -5.307 -2.670 1.00 93.69 117 THR A CA 1
ATOM 896 C C . THR A 1 117 ? -11.437 -6.532 -3.383 1.00 93.69 117 THR A C 1
ATOM 898 O O . THR A 1 117 ? -10.266 -6.546 -3.755 1.00 93.69 117 THR A O 1
ATOM 901 N N . ARG A 1 118 ? -12.268 -7.545 -3.645 1.00 93.88 118 ARG A N 1
ATOM 902 C CA . ARG A 1 118 ? -11.860 -8.727 -4.413 1.00 93.88 118 ARG A CA 1
ATOM 903 C C . ARG A 1 118 ? -11.421 -8.369 -5.833 1.00 93.88 118 ARG A C 1
ATOM 905 O O . ARG A 1 118 ? -10.438 -8.927 -6.311 1.00 93.88 118 ARG A O 1
ATOM 912 N N . ASP A 1 119 ? -12.129 -7.469 -6.504 1.00 95.69 119 ASP A N 1
ATOM 913 C CA . ASP A 1 119 ? -11.789 -7.062 -7.868 1.00 95.69 119 ASP A CA 1
ATOM 914 C C . ASP A 1 119 ? -10.488 -6.243 -7.912 1.00 95.69 119 ASP A C 1
ATOM 916 O O . ASP A 1 119 ? -9.686 -6.421 -8.830 1.00 95.69 119 ASP A O 1
ATOM 920 N N . VAL A 1 120 ? -10.209 -5.444 -6.874 1.00 93.81 120 VAL A N 1
ATOM 921 C CA . VAL A 1 120 ? -8.898 -4.803 -6.687 1.00 93.81 120 VAL A CA 1
ATOM 922 C C . VAL A 1 120 ? -7.793 -5.849 -6.545 1.00 93.81 120 VAL A C 1
ATOM 924 O O . VAL A 1 120 ? -6.801 -5.758 -7.263 1.00 93.81 120 VAL A O 1
ATOM 927 N N . TYR A 1 121 ? -7.953 -6.876 -5.707 1.00 91.56 121 TYR A N 1
ATOM 928 C CA . TYR A 1 121 ? -6.939 -7.936 -5.605 1.00 91.56 121 TYR A CA 1
ATOM 929 C C . TYR A 1 121 ? -6.728 -8.679 -6.930 1.00 91.56 121 TYR A C 1
ATOM 931 O O . TYR A 1 121 ? -5.588 -8.868 -7.343 1.00 91.56 121 TYR A O 1
ATOM 939 N N . LYS A 1 122 ? -7.801 -9.016 -7.658 1.00 92.88 122 LYS A N 1
ATOM 940 C CA .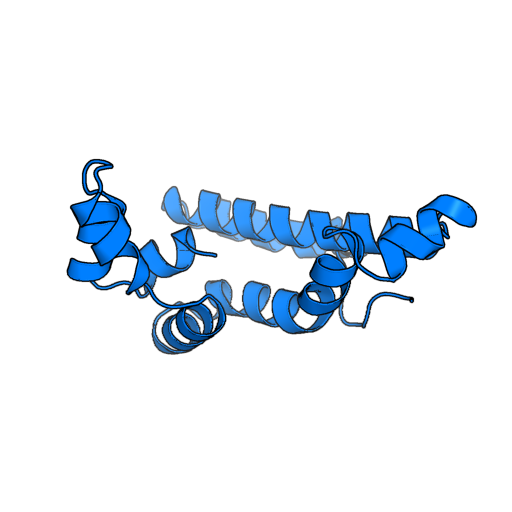 LYS A 1 122 ? -7.698 -9.638 -8.994 1.00 92.88 122 LYS A CA 1
ATOM 941 C C . LYS A 1 122 ? -6.947 -8.767 -10.002 1.00 92.88 122 LYS A C 1
ATOM 943 O O . LYS A 1 122 ? -6.356 -9.287 -10.946 1.00 92.88 122 LYS A O 1
ATOM 948 N N . SER A 1 123 ? -6.988 -7.443 -9.841 1.00 92.38 123 SER A N 1
ATOM 949 C CA . SER A 1 123 ? -6.249 -6.535 -10.718 1.00 92.38 123 SER A CA 1
ATOM 950 C C . SER A 1 123 ? -4.734 -6.714 -10.587 1.00 92.38 123 SER A C 1
ATOM 952 O O . SER A 1 123 ? -4.031 -6.546 -11.579 1.00 92.38 123 SER A O 1
ATOM 954 N N . PHE A 1 124 ? -4.230 -7.124 -9.418 1.00 89.69 124 PHE A N 1
ATOM 955 C CA . PHE A 1 124 ? -2.802 -7.386 -9.232 1.00 89.69 124 PHE A CA 1
ATOM 956 C C . PHE A 1 124 ? -2.343 -8.598 -10.036 1.00 89.69 124 PHE A C 1
ATOM 958 O O . PHE A 1 124 ? -1.286 -8.534 -10.651 1.00 89.69 124 PHE A O 1
ATOM 965 N N . ASP A 1 125 ? -3.166 -9.645 -10.121 1.00 88.62 125 ASP A N 1
ATOM 966 C CA . ASP A 1 125 ? -2.869 -10.802 -10.971 1.00 88.62 125 ASP A CA 1
ATOM 967 C C . ASP A 1 125 ? -2.946 -10.431 -12.458 1.00 88.62 125 ASP A C 1
ATOM 969 O O . ASP A 1 125 ? -2.090 -10.809 -13.255 1.00 88.62 125 ASP A O 1
ATOM 973 N N . LYS A 1 126 ? -3.967 -9.652 -12.842 1.00 92.88 126 LYS A N 1
ATOM 974 C CA . LYS A 1 126 ? -4.181 -9.237 -14.235 1.00 92.88 126 LYS A CA 1
ATOM 975 C C . LYS A 1 126 ? -3.059 -8.343 -14.772 1.00 92.88 126 LYS A C 1
ATOM 977 O O . LYS A 1 126 ? -2.732 -8.440 -15.950 1.00 92.88 126 LYS A O 1
ATOM 982 N N . TYR A 1 127 ? -2.519 -7.465 -13.932 1.00 92.75 127 TYR A N 1
ATOM 983 C CA . TYR A 1 127 ? -1.484 -6.489 -14.286 1.00 92.75 127 TYR A CA 1
ATOM 984 C C . TYR A 1 127 ? -0.163 -6.791 -13.571 1.00 92.75 127 TYR A C 1
ATOM 986 O O . TYR A 1 127 ? 0.570 -5.874 -13.210 1.00 92.75 127 TYR A O 1
ATOM 994 N N . ALA A 1 128 ? 0.124 -8.071 -13.318 1.00 89.25 128 ALA A N 1
ATOM 995 C CA . ALA A 1 128 ? 1.271 -8.515 -12.525 1.00 89.25 128 ALA A CA 1
ATOM 996 C C . ALA A 1 128 ? 2.616 -7.979 -13.055 1.00 89.25 128 ALA A C 1
ATOM 998 O O . ALA A 1 128 ? 3.510 -7.639 -12.282 1.00 89.25 128 ALA A O 1
ATOM 999 N N . ASP A 1 129 ? 2.732 -7.822 -14.374 1.00 91.00 129 ASP A N 1
ATOM 1000 C CA . ASP A 1 129 ? 3.886 -7.251 -15.071 1.00 91.00 129 ASP A CA 1
ATOM 1001 C C . ASP A 1 129 ? 4.145 -5.771 -14.735 1.00 91.00 129 ASP A C 1
ATOM 1003 O O . ASP A 1 129 ? 5.280 -5.302 -14.853 1.00 91.00 129 ASP A O 1
ATOM 1007 N N . CYS A 1 130 ? 3.118 -5.051 -14.278 1.00 91.56 130 CYS A N 1
ATOM 1008 C CA . CYS A 1 130 ? 3.170 -3.647 -13.880 1.00 91.56 130 CYS A CA 1
ATOM 1009 C C . CYS A 1 130 ? 3.641 -3.442 -12.432 1.00 91.56 130 CYS A C 1
ATOM 1011 O O . CYS A 1 130 ? 3.817 -2.295 -12.014 1.00 91.56 130 CYS A O 1
ATOM 1013 N N . PHE A 1 131 ? 3.845 -4.512 -11.661 1.00 87.31 131 PHE A N 1
ATOM 1014 C CA . PHE A 1 131 ? 4.282 -4.450 -10.267 1.00 87.31 131 PHE A CA 1
ATOM 1015 C C . PHE A 1 131 ? 5.694 -5.006 -10.098 1.00 87.31 131 PHE A C 1
ATOM 1017 O O . PHE A 1 131 ? 6.171 -5.834 -10.874 1.00 87.31 131 PHE A O 1
ATOM 1024 N N . GLN A 1 132 ? 6.383 -4.541 -9.056 1.00 81.75 132 GLN A N 1
ATOM 1025 C CA . GLN A 1 132 ? 7.682 -5.094 -8.690 1.00 81.75 132 GLN A CA 1
ATOM 1026 C C . GLN A 1 132 ? 7.436 -6.423 -7.974 1.00 81.75 132 GLN A C 1
ATOM 1028 O O . GLN A 1 132 ? 7.243 -6.456 -6.761 1.00 81.75 132 GLN A O 1
ATOM 1033 N N . MET A 1 133 ? 7.416 -7.517 -8.731 1.00 64.94 133 MET A N 1
ATOM 1034 C CA . MET A 1 133 ? 7.298 -8.857 -8.166 1.00 64.94 133 MET A CA 1
ATOM 1035 C C . MET A 1 133 ? 8.668 -9.333 -7.682 1.00 64.94 133 MET A C 1
ATOM 1037 O O . MET A 1 133 ? 9.628 -9.301 -8.447 1.00 64.94 133 MET A O 1
ATOM 1041 N N . LYS A 1 134 ? 8.740 -9.760 -6.414 1.00 63.56 134 LYS A N 1
ATOM 1042 C CA . LYS A 1 134 ? 9.826 -10.540 -5.788 1.00 63.56 134 LYS A CA 1
ATOM 1043 C C . LYS A 1 134 ? 11.228 -10.324 -6.385 1.00 63.56 134 LYS A C 1
ATOM 1045 O O . LYS 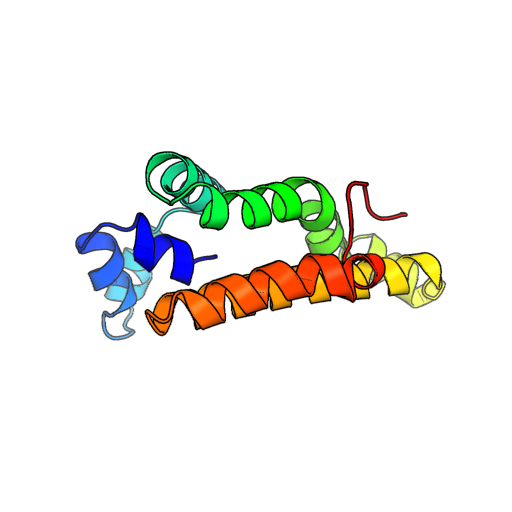A 1 134 ? 11.654 -11.038 -7.287 1.00 63.56 134 LYS A O 1
ATOM 1050 N N . GLY A 1 135 ? 11.989 -9.397 -5.809 1.00 60.62 135 GLY A N 1
ATOM 1051 C CA . GLY A 1 135 ? 13.407 -9.203 -6.128 1.00 60.62 135 GLY A CA 1
ATOM 1052 C C . GLY A 1 135 ? 13.894 -7.783 -5.818 1.00 60.62 135 GLY A C 1
ATOM 1053 O O . GLY A 1 135 ? 13.097 -6.843 -5.895 1.00 60.62 135 GLY A O 1
ATOM 1054 N N . PRO A 1 136 ? 15.177 -7.600 -5.447 1.00 56.97 136 PRO A N 1
ATOM 1055 C CA . PRO A 1 136 ? 15.729 -6.278 -5.161 1.00 56.97 136 PRO A CA 1
ATOM 1056 C C . PRO A 1 136 ? 15.737 -5.398 -6.420 1.00 56.97 136 PRO A C 1
ATOM 1058 O O . PRO A 1 136 ? 15.912 -5.897 -7.533 1.00 56.97 136 PRO A O 1
ATOM 1061 N N . MET A 1 137 ? 15.581 -4.081 -6.247 1.00 60.09 137 MET A N 1
ATOM 1062 C CA . MET A 1 137 ? 15.809 -3.138 -7.347 1.00 60.09 137 MET A CA 1
ATOM 1063 C C . MET A 1 137 ? 17.274 -3.197 -7.805 1.00 60.09 137 MET A C 1
ATOM 1065 O O . MET A 1 137 ? 18.191 -3.285 -6.987 1.00 60.09 137 MET A O 1
ATOM 1069 N N . ALA A 1 138 ? 17.480 -3.149 -9.116 1.00 61.75 138 ALA A N 1
ATOM 1070 C CA . ALA A 1 138 ? 18.771 -3.035 -9.764 1.00 61.75 138 ALA A CA 1
ATOM 1071 C C . ALA A 1 138 ? 19.421 -1.695 -9.386 1.00 61.75 138 ALA A C 1
ATOM 1073 O O . ALA A 1 138 ? 18.798 -0.632 -9.459 1.00 61.75 138 ALA A O 1
ATOM 1074 N N . LEU A 1 139 ? 20.680 -1.768 -8.952 1.00 55.41 139 LEU A N 1
ATOM 1075 C CA . LEU A 1 139 ? 21.461 -0.636 -8.444 1.00 55.41 139 LEU A CA 1
ATOM 1076 C C . LEU A 1 139 ? 22.078 0.221 -9.558 1.00 55.41 139 LEU A C 1
ATOM 1078 O O . LEU A 1 139 ? 22.503 -0.321 -10.599 1.00 55.41 139 LEU A O 1
#

Sequence (139 aa):
MRGMWVLYAASDIAVSKLTAELNTESQRRANNLPMLSEMISQLQKKAPQNAIDPILEFKEYSWKPLSSYVHGGLHAVNRHSKGYPVAMLEQVLKASNGVNGLVAVFGSILTGQTTLTRDVYKSFDKYADCFQMKGPMAL

Foldseek 3Di:
DVLLLVVWFDDPLLVCLVVDDDDPVSVVVNVPHDDPVVSLVRCVVTPDPVLNVLVVQLCVAPVVVVVQCPPCHPCVVVCVVVPDDPQLVQQNQQSVVSVVLNVLLSVQVVVVDPVSNVVSVVVCVVVVVSHDPDDHRDD

InterPro domains:
  IPR054257 Protein of unknown function DUF6988 [PF22491] (1-132)

pLDDT: mean 85.29, std 10.29, range [55.41, 96.19]